Protein AF-X0VXU3-F1 (afdb_monomer_lite)

Structure (mmCIF, N/CA/C/O backbone):
data_AF-X0VXU3-F1
#
_entry.id   AF-X0VXU3-F1
#
loop_
_atom_site.group_PDB
_atom_site.id
_atom_site.type_symbol
_atom_site.label_atom_id
_atom_site.label_alt_id
_atom_site.label_comp_id
_atom_site.label_asym_id
_atom_site.label_entity_id
_atom_site.label_seq_id
_atom_site.pdbx_PDB_ins_code
_atom_site.Cartn_x
_atom_site.Cartn_y
_atom_site.Cartn_z
_atom_site.occupancy
_atom_site.B_iso_or_equiv
_atom_site.auth_seq_id
_atom_site.auth_comp_id
_atom_site.auth_asym_id
_atom_site.auth_atom_id
_atom_site.pdbx_PDB_model_num
ATOM 1 N N . MET A 1 1 ? 22.807 -3.532 -11.362 1.00 66.62 1 MET A N 1
ATOM 2 C CA . MET A 1 1 ? 21.889 -4.685 -11.236 1.00 66.62 1 MET A CA 1
ATOM 3 C C . MET A 1 1 ? 20.524 -4.135 -10.862 1.00 66.62 1 MET A C 1
ATOM 5 O O . MET A 1 1 ? 20.518 -3.107 -10.191 1.00 66.62 1 MET A O 1
ATOM 9 N N . PRO A 1 2 ? 19.412 -4.724 -11.328 1.00 81.31 2 PRO A N 1
ATOM 10 C CA . PRO A 1 2 ? 18.094 -4.331 -10.847 1.00 81.31 2 PRO A CA 1
ATOM 11 C C . PRO A 1 2 ? 17.986 -4.615 -9.341 1.00 81.31 2 PRO A C 1
ATOM 13 O O . PRO A 1 2 ? 18.435 -5.658 -8.870 1.00 81.31 2 PRO A O 1
ATOM 16 N N . GLU A 1 3 ? 17.445 -3.656 -8.603 1.00 89.75 3 GLU A N 1
ATOM 17 C CA . GLU A 1 3 ? 17.180 -3.700 -7.169 1.00 89.75 3 GLU A CA 1
ATOM 18 C C . GLU A 1 3 ? 15.667 -3.678 -6.946 1.00 89.75 3 GLU A C 1
ATOM 20 O O . GLU A 1 3 ? 14.913 -3.110 -7.740 1.00 89.75 3 GLU A O 1
ATOM 25 N N . THR A 1 4 ? 15.223 -4.298 -5.857 1.00 89.44 4 THR A N 1
ATOM 26 C CA . THR A 1 4 ? 13.846 -4.194 -5.384 1.00 89.44 4 THR A CA 1
ATOM 27 C C . THR A 1 4 ? 13.795 -3.261 -4.182 1.00 89.44 4 THR A C 1
ATOM 29 O O . THR A 1 4 ? 14.480 -3.505 -3.191 1.00 89.44 4 THR A O 1
ATOM 32 N N . ILE A 1 5 ? 12.971 -2.216 -4.248 1.00 90.31 5 ILE A N 1
ATOM 33 C CA . ILE A 1 5 ? 12.755 -1.285 -3.136 1.00 90.31 5 ILE A CA 1
ATOM 34 C C . ILE A 1 5 ? 11.281 -1.246 -2.742 1.00 90.31 5 ILE A C 1
ATOM 36 O O . ILE A 1 5 ? 10.402 -1.264 -3.599 1.00 90.31 5 ILE A O 1
ATOM 40 N N . THR A 1 6 ? 11.011 -1.123 -1.446 1.00 89.81 6 THR A N 1
ATOM 41 C CA . THR A 1 6 ? 9.679 -0.772 -0.939 1.00 89.81 6 THR A CA 1
ATOM 42 C C . THR A 1 6 ? 9.600 0.733 -0.728 1.00 89.81 6 THR A C 1
ATOM 44 O O . THR A 1 6 ? 10.530 1.329 -0.174 1.00 89.81 6 THR A O 1
ATOM 47 N N . VAL A 1 7 ? 8.510 1.342 -1.184 1.00 89.25 7 VAL A N 1
ATOM 48 C CA . VAL A 1 7 ? 8.249 2.782 -1.097 1.00 89.25 7 VAL A CA 1
ATOM 49 C C . VAL A 1 7 ? 6.811 3.043 -0.675 1.00 89.25 7 VAL A C 1
ATOM 51 O O . VAL A 1 7 ? 5.912 2.270 -1.003 1.00 89.25 7 VAL A O 1
ATOM 54 N N . LYS A 1 8 ? 6.576 4.169 -0.008 1.00 88.06 8 LYS A N 1
ATOM 55 C CA . LYS A 1 8 ? 5.240 4.683 0.305 1.00 88.06 8 LYS A CA 1
ATOM 56 C C . LYS A 1 8 ? 4.894 5.829 -0.638 1.00 88.06 8 LYS A C 1
ATOM 58 O O . LYS A 1 8 ? 5.641 6.802 -0.738 1.00 88.06 8 LYS A O 1
ATOM 63 N N . VAL A 1 9 ? 3.746 5.748 -1.306 1.00 87.25 9 VAL A N 1
ATOM 64 C CA . VAL A 1 9 ? 3.236 6.814 -2.177 1.00 87.25 9 VAL A CA 1
ATOM 65 C C . VAL A 1 9 ? 2.801 7.997 -1.318 1.00 87.25 9 VAL A C 1
ATOM 67 O O . VAL A 1 9 ? 1.964 7.867 -0.423 1.00 87.25 9 VAL A O 1
ATOM 70 N N . LEU A 1 10 ? 3.360 9.174 -1.584 1.00 84.38 10 LEU A N 1
ATOM 71 C CA . LEU A 1 10 ? 3.050 10.384 -0.831 1.00 84.38 10 LEU A CA 1
ATOM 72 C C . LEU A 1 10 ? 1.890 11.150 -1.464 1.00 84.38 10 LEU A C 1
ATOM 74 O O . LEU A 1 10 ? 1.797 11.291 -2.684 1.00 84.38 10 LEU A O 1
ATOM 78 N N . GLN A 1 11 ? 1.041 11.729 -0.615 1.00 71.38 11 GLN A N 1
ATOM 79 C CA . GLN A 1 11 ? 0.044 12.694 -1.058 1.00 71.38 11 GLN A CA 1
ATOM 80 C C . GLN A 1 11 ? 0.732 14.006 -1.468 1.00 71.38 11 GLN A C 1
ATOM 82 O O . GLN A 1 11 ? 1.589 14.536 -0.755 1.00 71.38 11 GLN A O 1
ATOM 87 N N . GLY A 1 12 ? 0.351 14.561 -2.618 1.00 62.38 12 GLY A N 1
ATOM 88 C CA . GLY A 1 12 ? 0.700 15.937 -2.967 1.00 62.38 12 GLY A CA 1
ATOM 89 C C . GLY A 1 12 ? -0.023 16.942 -2.087 1.00 62.38 12 GLY A C 1
ATOM 90 O O . GLY A 1 12 ? -1.123 16.678 -1.607 1.00 62.38 12 GLY A O 1
ATOM 91 N N . LYS A 1 13 ? 0.544 18.143 -1.943 1.00 56.00 13 LYS A N 1
ATOM 92 C CA . LYS A 1 13 ? -0.250 19.293 -1.492 1.00 56.00 13 LYS A CA 1
ATOM 93 C C . LYS A 1 13 ? -1.406 19.507 -2.475 1.00 56.00 13 LYS A C 1
ATOM 95 O O . LYS A 1 13 ? -1.239 19.272 -3.674 1.00 56.00 13 LYS A O 1
ATOM 100 N N . THR A 1 14 ? -2.553 19.977 -1.990 1.00 45.50 14 THR A N 1
ATOM 101 C CA . THR A 1 14 ? -3.687 20.371 -2.838 1.00 45.50 14 THR A CA 1
ATOM 102 C C . THR A 1 14 ? -3.197 21.286 -3.967 1.00 45.50 14 THR A C 1
ATOM 104 O O . THR A 1 14 ? -2.529 22.283 -3.704 1.00 45.50 14 THR A O 1
ATOM 107 N N . GLY A 1 15 ? -3.460 20.913 -5.224 1.00 45.34 15 GLY A N 1
ATOM 108 C CA . GLY A 1 15 ? -2.990 21.643 -6.413 1.00 45.34 15 GLY A CA 1
ATOM 109 C C . GLY A 1 15 ? -1.596 21.262 -6.938 1.00 45.34 15 GLY A C 1
ATOM 110 O O . GLY A 1 15 ? -1.163 21.819 -7.940 1.00 45.34 15 GLY A O 1
ATOM 111 N N . THR A 1 16 ? -0.888 20.311 -6.317 1.00 50.75 16 THR A N 1
ATOM 112 C CA . THR A 1 16 ? 0.393 19.784 -6.828 1.00 50.75 16 THR A CA 1
ATOM 113 C C . THR A 1 16 ? 0.190 18.412 -7.469 1.00 50.75 16 THR A C 1
ATOM 115 O O . THR A 1 16 ? -0.386 17.520 -6.846 1.00 50.75 16 THR A O 1
ATOM 118 N N . VAL A 1 17 ? 0.692 18.213 -8.692 1.00 54.69 17 VAL A N 1
ATOM 119 C CA . VAL A 1 17 ? 0.689 16.901 -9.363 1.00 54.69 17 VAL A CA 1
ATOM 120 C C . VAL A 1 17 ? 1.620 15.957 -8.595 1.00 54.69 17 VAL A C 1
ATOM 122 O O . VAL A 1 17 ? 2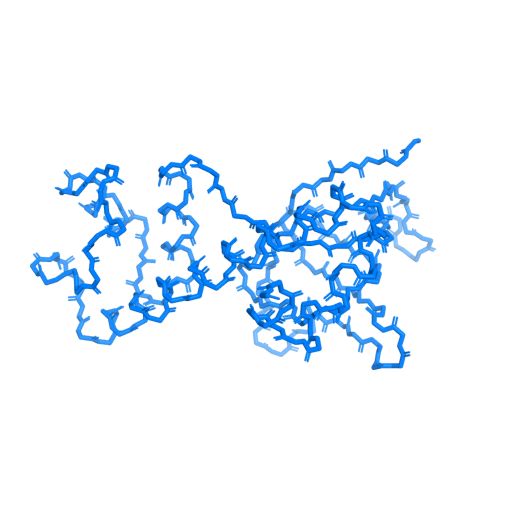.835 16.125 -8.610 1.00 54.69 17 VAL A O 1
ATOM 125 N N . TRP A 1 18 ? 1.049 14.995 -7.868 1.00 60.06 18 TRP A N 1
ATOM 126 C CA . TRP A 1 18 ? 1.792 14.001 -7.071 1.00 60.06 18 TRP A CA 1
ATOM 127 C C . TRP A 1 18 ? 1.858 12.621 -7.718 1.00 60.06 18 TRP A C 1
ATOM 129 O O . TRP A 1 18 ? 2.703 11.804 -7.353 1.00 60.06 18 TRP A O 1
ATOM 139 N N . LYS A 1 19 ? 0.993 12.403 -8.709 1.00 68.50 19 LYS A N 1
ATOM 140 C CA . LYS A 1 19 ? 1.076 11.323 -9.677 1.00 68.50 19 LYS A CA 1
ATOM 141 C C . LYS A 1 19 ? 0.864 11.909 -11.066 1.00 68.50 19 LYS A C 1
ATOM 143 O O . LYS A 1 19 ? -0.120 12.608 -11.302 1.00 68.50 19 LYS A O 1
ATOM 148 N N . TYR A 1 20 ? 1.790 11.646 -11.974 1.00 76.06 20 TYR A N 1
ATOM 149 C CA . TYR A 1 20 ? 1.537 11.784 -13.405 1.00 76.06 20 TYR A CA 1
ATOM 150 C C . TYR A 1 20 ? 1.425 10.376 -13.958 1.00 76.06 20 TYR A C 1
ATOM 152 O O . TYR A 1 20 ? 2.311 9.579 -13.678 1.00 76.06 20 TYR A O 1
ATOM 160 N N . ARG A 1 21 ? 0.375 10.071 -14.720 1.00 78.69 21 ARG A N 1
ATOM 161 C CA . ARG A 1 21 ? 0.241 8.806 -15.444 1.00 78.69 21 ARG A CA 1
ATOM 162 C C . ARG A 1 21 ? -0.070 9.115 -16.893 1.00 78.69 21 ARG A C 1
ATOM 164 O O . ARG A 1 21 ? -1.022 9.838 -17.182 1.00 78.69 21 ARG A O 1
ATOM 171 N N . LYS A 1 22 ? 0.723 8.557 -17.800 1.00 79.75 22 LYS A N 1
ATOM 172 C CA . LYS A 1 22 ? 0.433 8.583 -19.227 1.00 79.75 22 LYS A CA 1
ATOM 173 C C . LYS A 1 22 ? -0.641 7.521 -19.515 1.00 79.75 22 LYS A C 1
ATOM 175 O O . LYS A 1 22 ? -0.354 6.340 -19.296 1.00 79.75 22 LYS A O 1
ATOM 180 N N . PRO A 1 23 ? -1.846 7.906 -19.980 1.00 68.88 23 PRO A N 1
ATOM 181 C CA . PRO A 1 23 ? -2.975 6.982 -20.126 1.00 68.88 23 PRO A CA 1
ATOM 182 C C . PRO A 1 23 ? -2.656 5.774 -21.012 1.00 68.88 23 PRO A C 1
ATOM 184 O O . PRO A 1 23 ? -2.997 4.650 -20.664 1.00 68.88 23 PRO A O 1
ATOM 187 N N . ASP A 1 24 ? -1.920 5.999 -22.101 1.00 73.62 24 ASP A N 1
ATOM 188 C CA . ASP A 1 24 ? -1.716 4.988 -23.146 1.00 73.62 24 ASP A CA 1
ATOM 189 C C . ASP A 1 24 ? -0.620 3.963 -22.826 1.00 73.62 24 ASP A C 1
ATOM 191 O O . ASP A 1 24 ? -0.495 2.958 -23.519 1.00 73.62 24 ASP A O 1
ATOM 195 N N . SER A 1 25 ? 0.224 4.226 -21.823 1.00 75.56 25 SER A N 1
ATOM 196 C CA . SER A 1 25 ? 1.418 3.407 -21.570 1.00 75.56 25 SER A CA 1
ATOM 197 C C . SER A 1 25 ? 1.600 2.979 -20.118 1.00 75.56 25 SER A C 1
ATOM 199 O O . SER A 1 25 ? 2.619 2.372 -19.804 1.00 75.56 25 SER A O 1
ATOM 201 N N . GLY A 1 26 ? 0.705 3.379 -19.207 1.00 74.31 26 GLY A N 1
ATOM 202 C CA . GLY A 1 26 ? 0.856 3.121 -17.768 1.00 74.31 26 GLY A CA 1
ATOM 203 C C . GLY A 1 26 ? 2.080 3.793 -17.128 1.00 74.31 26 GLY A C 1
ATOM 204 O O . GLY A 1 26 ? 2.325 3.632 -15.932 1.00 74.31 26 GLY A O 1
ATOM 205 N N . TRP A 1 27 ? 2.848 4.567 -17.903 1.00 85.00 27 TRP A N 1
ATOM 206 C CA . TRP A 1 27 ? 4.069 5.204 -17.431 1.00 85.00 27 TRP A CA 1
ATOM 207 C C . TRP A 1 27 ? 3.705 6.286 -16.428 1.00 85.00 27 TRP A C 1
ATOM 209 O O . TRP A 1 27 ? 2.959 7.214 -16.747 1.00 85.00 27 TRP A O 1
ATOM 219 N N . SER A 1 28 ? 4.220 6.137 -15.218 1.00 85.31 28 SER A N 1
ATOM 220 C CA . SER A 1 28 ? 3.848 6.921 -14.063 1.00 85.31 28 SER A CA 1
ATOM 221 C C . SER A 1 28 ? 5.071 7.528 -13.386 1.00 85.31 28 SER A C 1
ATOM 223 O O . SER A 1 28 ? 6.110 6.882 -13.253 1.00 85.31 28 SER A O 1
ATOM 225 N N . ILE A 1 29 ? 4.926 8.771 -12.931 1.00 88.12 29 ILE A N 1
ATOM 226 C CA . ILE A 1 29 ? 5.846 9.430 -12.002 1.00 88.12 29 ILE A CA 1
ATOM 227 C C . ILE A 1 29 ? 5.169 9.422 -10.640 1.00 88.12 29 ILE A C 1
ATOM 229 O O . ILE A 1 29 ? 4.101 10.016 -10.477 1.00 88.12 29 ILE A O 1
ATOM 233 N N . LEU A 1 30 ? 5.796 8.756 -9.679 1.00 88.75 30 LEU A N 1
ATOM 234 C CA . LEU A 1 30 ? 5.330 8.627 -8.310 1.00 88.75 30 LEU A CA 1
ATOM 235 C C . LEU A 1 30 ? 6.229 9.443 -7.389 1.00 88.75 30 LEU A C 1
ATOM 237 O O . LEU A 1 30 ? 7.453 9.288 -7.398 1.00 88.75 30 LEU A O 1
ATOM 241 N N . LYS A 1 31 ? 5.615 10.284 -6.559 1.00 89.25 31 LYS A N 1
ATOM 242 C CA . LYS A 1 31 ? 6.303 10.891 -5.423 1.00 89.25 31 LYS A CA 1
ATOM 243 C C . LYS A 1 31 ? 6.233 9.942 -4.231 1.00 89.25 31 LYS A C 1
ATOM 245 O O . LYS A 1 31 ? 5.137 9.574 -3.809 1.00 89.25 31 LYS A O 1
ATOM 250 N N . THR A 1 32 ? 7.383 9.575 -3.681 1.00 89.44 32 THR A N 1
ATOM 251 C CA . THR A 1 32 ? 7.484 8.609 -2.586 1.00 89.44 32 THR A CA 1
ATOM 252 C C . THR A 1 32 ? 8.332 9.134 -1.431 1.00 89.44 32 THR A C 1
ATOM 254 O O . THR A 1 32 ? 8.982 10.178 -1.530 1.00 89.44 32 THR A O 1
ATOM 257 N N . ASP A 1 33 ? 8.312 8.413 -0.314 1.00 87.31 33 ASP A N 1
ATOM 258 C CA . ASP A 1 33 ? 9.193 8.624 0.840 1.00 87.31 33 ASP A CA 1
ATOM 259 C C . ASP A 1 33 ? 10.688 8.467 0.507 1.00 87.31 33 ASP A C 1
ATOM 261 O O . ASP A 1 33 ? 11.532 9.014 1.214 1.00 87.31 33 ASP A O 1
ATOM 265 N N . LYS A 1 34 ? 11.015 7.787 -0.599 1.00 87.00 34 LYS A N 1
ATOM 266 C CA . LYS A 1 34 ? 12.384 7.620 -1.115 1.00 87.00 34 LYS A CA 1
ATOM 267 C C . LYS A 1 34 ? 12.733 8.551 -2.280 1.00 87.00 34 LYS A C 1
ATOM 269 O O . LYS A 1 34 ? 13.772 8.373 -2.909 1.00 87.00 34 LYS A O 1
ATOM 274 N N . GLY A 1 35 ? 11.891 9.544 -2.569 1.00 86.69 35 GLY A N 1
ATOM 275 C CA . GLY A 1 35 ? 12.106 10.510 -3.647 1.00 86.69 35 GLY A CA 1
ATOM 276 C C . GLY A 1 35 ? 11.183 10.284 -4.844 1.00 86.69 35 GLY A C 1
ATOM 277 O O . GLY A 1 35 ? 10.015 9.934 -4.690 1.00 86.69 35 GLY A O 1
ATOM 278 N N . ILE A 1 36 ? 11.675 10.560 -6.052 1.00 89.06 36 ILE A N 1
ATOM 279 C CA . ILE A 1 36 ? 10.890 10.399 -7.282 1.00 89.06 36 ILE A CA 1
ATOM 280 C C . ILE A 1 36 ? 11.164 9.018 -7.875 1.00 89.06 36 ILE A C 1
ATOM 282 O O . ILE A 1 36 ? 12.310 8.660 -8.149 1.00 89.06 36 ILE A O 1
ATOM 286 N N . CYS A 1 37 ? 10.096 8.261 -8.114 1.00 90.31 37 CYS A N 1
ATOM 287 C CA . CYS A 1 37 ? 10.146 6.969 -8.790 1.00 90.31 37 CYS A CA 1
ATOM 288 C C . CYS A 1 37 ? 9.399 7.067 -10.127 1.00 90.31 37 CYS A C 1
ATOM 290 O O . CYS A 1 37 ? 8.280 7.581 -10.170 1.00 90.31 37 CYS A O 1
ATOM 292 N N . LYS A 1 38 ? 9.982 6.571 -11.221 1.00 90.56 38 LYS A N 1
ATOM 293 C CA . LYS A 1 38 ? 9.397 6.619 -12.571 1.00 90.56 38 LYS A CA 1
ATOM 294 C C . LYS A 1 38 ? 9.375 5.235 -13.195 1.00 90.56 38 LYS A C 1
ATOM 296 O O . LYS A 1 38 ? 10.378 4.534 -13.151 1.00 90.56 38 LYS A O 1
ATOM 301 N N . GLY A 1 39 ? 8.271 4.853 -13.820 1.00 87.50 39 GLY A N 1
ATOM 302 C CA . GLY A 1 39 ? 8.160 3.516 -14.396 1.00 87.50 39 GLY A CA 1
ATOM 303 C C . GLY A 1 39 ? 6.748 3.156 -14.807 1.00 87.50 39 GLY A C 1
ATOM 304 O O . GLY A 1 39 ? 5.858 3.999 -14.779 1.00 87.50 39 GLY A O 1
ATOM 305 N N . VAL A 1 40 ? 6.530 1.911 -15.216 1.00 85.12 40 VAL A N 1
ATOM 306 C CA . VAL A 1 40 ? 5.196 1.434 -15.605 1.00 85.12 40 VAL A CA 1
ATOM 307 C C . VAL A 1 40 ? 4.458 0.920 -14.374 1.00 85.12 40 VAL A C 1
ATOM 309 O O . VAL A 1 40 ? 4.959 0.053 -13.661 1.00 85.12 40 VAL A O 1
ATOM 312 N N . VAL A 1 41 ? 3.267 1.464 -14.123 1.00 83.44 41 VAL A N 1
ATOM 313 C CA . VAL A 1 41 ? 2.350 0.986 -13.083 1.00 83.44 41 VAL A CA 1
ATOM 314 C C . VAL A 1 41 ? 1.039 0.612 -13.763 1.00 83.44 41 VAL A C 1
ATOM 316 O O . VAL A 1 41 ? 0.398 1.449 -14.400 1.00 83.44 41 VAL A O 1
ATOM 319 N N . GLU A 1 42 ? 0.655 -0.656 -13.652 1.00 78.75 42 GLU A N 1
ATOM 320 C CA . GLU A 1 42 ? -0.529 -1.193 -14.337 1.00 78.75 42 GLU A CA 1
ATOM 321 C C . GLU A 1 42 ? -1.838 -0.818 -13.622 1.00 78.75 42 GLU A C 1
ATOM 323 O O . GLU A 1 42 ? -2.874 -0.624 -14.255 1.00 78.75 42 GLU A O 1
ATOM 328 N N . PHE A 1 43 ? -1.794 -0.595 -12.309 1.00 77.25 43 PHE A N 1
ATOM 329 C CA . PHE A 1 43 ? -2.929 -0.141 -11.499 1.00 77.25 43 PHE A CA 1
ATOM 330 C C . PHE A 1 43 ? -2.797 1.342 -11.131 1.00 77.25 43 PHE A C 1
ATOM 332 O O . PHE A 1 43 ? -1.784 1.977 -11.410 1.00 77.25 43 PHE A O 1
ATOM 339 N N . GLU A 1 44 ? -3.843 1.941 -10.567 1.00 80.50 44 GLU A N 1
ATOM 340 C CA . GLU A 1 44 ? -3.798 3.330 -10.104 1.00 80.50 44 GLU A CA 1
ATOM 341 C C . GLU A 1 44 ? -3.478 3.389 -8.601 1.00 80.50 44 GLU A C 1
ATOM 343 O O . GLU A 1 44 ? -4.344 3.050 -7.798 1.00 80.50 44 GLU A O 1
ATOM 348 N N . PRO A 1 45 ? -2.258 3.802 -8.197 1.00 81.06 45 PRO A N 1
ATOM 349 C CA . PRO A 1 45 ? -1.910 3.894 -6.789 1.00 81.06 45 PRO A CA 1
ATOM 350 C C . PRO A 1 45 ? -2.602 5.089 -6.125 1.00 81.06 45 PRO A C 1
ATOM 352 O O . PRO A 1 45 ? -2.750 6.179 -6.702 1.00 81.06 45 PRO A O 1
ATOM 355 N N . ASN A 1 46 ? -2.982 4.879 -4.874 1.00 81.25 46 ASN A N 1
ATOM 356 C CA . ASN A 1 46 ? -3.541 5.867 -3.973 1.00 81.25 46 ASN A CA 1
ATOM 357 C C . ASN A 1 46 ? -2.457 6.444 -3.065 1.00 81.25 46 ASN A C 1
ATOM 359 O O . ASN A 1 46 ? -1.408 5.846 -2.825 1.00 81.25 46 ASN A O 1
ATOM 363 N N . ALA A 1 47 ? -2.729 7.627 -2.518 1.00 81.81 47 ALA A N 1
ATOM 364 C CA . ALA A 1 47 ? -1.882 8.170 -1.471 1.00 81.81 47 ALA A CA 1
ATOM 365 C C . ALA A 1 47 ? -1.834 7.200 -0.280 1.00 81.81 47 ALA A C 1
ATOM 367 O O . ALA A 1 47 ? -2.850 6.624 0.116 1.00 81.81 47 ALA A O 1
ATOM 368 N N . GLY A 1 48 ? -0.636 7.025 0.269 1.00 80.88 48 GLY A N 1
ATOM 369 C CA . GLY A 1 48 ? -0.369 6.112 1.367 1.00 80.88 48 GLY A CA 1
ATOM 370 C C . GLY A 1 48 ? -0.116 4.665 0.953 1.00 80.88 48 GLY A C 1
ATOM 371 O O . GLY A 1 48 ? 0.408 3.951 1.796 1.00 80.88 48 GLY A O 1
ATOM 372 N N . ASP A 1 49 ? -0.403 4.249 -0.292 1.00 84.31 49 ASP A N 1
ATOM 373 C CA . ASP A 1 49 ? -0.103 2.884 -0.751 1.00 84.31 49 ASP A CA 1
ATOM 374 C C . ASP A 1 49 ? 1.381 2.562 -0.601 1.00 84.31 49 ASP A C 1
ATOM 376 O O . ASP A 1 49 ? 2.245 3.392 -0.906 1.00 84.31 49 ASP A O 1
ATOM 380 N N . MET A 1 50 ? 1.672 1.332 -0.184 1.00 87.69 50 MET A N 1
ATOM 381 C CA . MET A 1 50 ? 3.022 0.794 -0.241 1.00 87.69 50 MET A CA 1
ATOM 382 C C . MET A 1 50 ? 3.212 -0.045 -1.492 1.00 87.69 50 MET A C 1
ATOM 384 O O . MET A 1 50 ? 2.416 -0.927 -1.815 1.00 87.69 50 MET A O 1
ATOM 388 N N . LEU A 1 51 ? 4.285 0.268 -2.210 1.00 89.25 51 LEU A N 1
ATOM 389 C CA . LEU A 1 51 ? 4.647 -0.369 -3.462 1.00 89.25 51 LEU A CA 1
ATOM 390 C C . LEU A 1 51 ? 6.009 -1.024 -3.328 1.00 89.25 51 LEU A C 1
ATOM 392 O O . LEU A 1 51 ? 6.946 -0.422 -2.806 1.00 89.25 51 LEU A O 1
ATOM 396 N N . GLN A 1 52 ? 6.126 -2.222 -3.879 1.00 90.44 52 GLN A N 1
ATOM 397 C CA . GLN A 1 52 ? 7.406 -2.847 -4.153 1.00 90.44 52 GLN A CA 1
ATOM 398 C C . GLN A 1 52 ? 7.747 -2.598 -5.625 1.00 90.44 52 GLN A C 1
ATOM 400 O O . GLN A 1 52 ? 6.996 -2.975 -6.528 1.00 90.44 52 GLN A O 1
ATOM 405 N N . LEU A 1 53 ? 8.860 -1.906 -5.853 1.00 91.50 53 LEU A N 1
ATOM 406 C CA . LEU A 1 53 ? 9.335 -1.485 -7.165 1.00 91.50 53 LEU A CA 1
ATOM 407 C C . LEU A 1 53 ? 10.602 -2.250 -7.524 1.00 91.50 53 LEU A C 1
ATOM 409 O O . LEU A 1 53 ? 11.545 -2.281 -6.738 1.00 91.50 53 LEU A O 1
ATOM 413 N N . GLU A 1 54 ? 10.652 -2.798 -8.733 1.00 90.75 54 GLU A N 1
ATOM 414 C CA . GLU A 1 54 ? 11.843 -3.455 -9.275 1.00 90.75 54 GLU A CA 1
ATOM 415 C C . GLU A 1 54 ? 12.465 -2.571 -10.364 1.00 90.75 54 GLU A C 1
ATOM 417 O O . GLU A 1 54 ? 11.832 -2.276 -11.388 1.00 90.75 54 GLU A O 1
ATOM 422 N N . GLY A 1 55 ? 13.698 -2.115 -10.147 1.00 92.06 55 GLY A N 1
ATOM 423 C CA . GLY A 1 55 ? 14.279 -1.044 -10.950 1.00 92.06 55 GLY A CA 1
ATOM 424 C C . GLY A 1 55 ? 15.752 -0.762 -10.699 1.00 92.06 55 GLY A C 1
ATOM 425 O O . GLY A 1 55 ? 16.486 -1.575 -10.154 1.00 92.06 55 GLY A O 1
ATOM 426 N N . THR A 1 56 ? 16.203 0.404 -11.141 1.00 91.81 56 THR A N 1
ATOM 427 C CA . THR A 1 56 ? 17.575 0.881 -10.964 1.00 91.81 56 THR A CA 1
ATOM 428 C C . THR A 1 56 ? 17.579 2.358 -10.616 1.00 91.81 56 THR A C 1
ATOM 430 O O . THR A 1 56 ? 16.867 3.148 -11.243 1.00 91.81 56 THR A O 1
ATOM 433 N N . TRP A 1 57 ? 18.438 2.738 -9.675 1.00 88.94 57 TRP A N 1
ATOM 434 C CA . TRP A 1 57 ? 18.743 4.136 -9.403 1.00 88.94 57 TRP A CA 1
ATOM 435 C C . TRP A 1 57 ? 19.477 4.773 -10.582 1.00 88.94 57 TRP A C 1
ATOM 437 O O . TRP A 1 57 ? 20.424 4.198 -11.125 1.00 88.94 57 TRP A O 1
ATOM 447 N N . ALA A 1 58 ? 19.038 5.963 -10.969 1.00 85.12 58 ALA A N 1
ATOM 448 C CA . ALA A 1 58 ? 19.660 6.770 -12.002 1.00 85.12 58 ALA A CA 1
ATOM 449 C C . ALA A 1 58 ? 19.612 8.245 -11.604 1.00 85.12 58 ALA A C 1
ATOM 451 O O . ALA A 1 58 ? 18.674 8.706 -10.958 1.00 85.12 58 ALA A O 1
ATOM 452 N N . THR A 1 59 ? 20.623 9.000 -12.010 1.00 83.69 59 THR A N 1
ATOM 453 C CA . THR A 1 59 ? 20.601 10.453 -11.868 1.00 83.69 59 THR A CA 1
ATOM 454 C C . THR A 1 59 ? 19.760 11.049 -12.994 1.00 83.69 59 THR A C 1
ATOM 456 O O . THR A 1 59 ? 19.965 10.731 -14.166 1.00 83.69 59 THR A O 1
ATOM 459 N N . SER A 1 60 ? 18.810 11.910 -12.646 1.00 75.12 60 SER A N 1
ATOM 460 C CA . SER A 1 60 ? 17.989 12.662 -13.588 1.00 75.12 60 SER A CA 1
ATOM 461 C C . SER A 1 60 ? 18.858 13.548 -14.477 1.00 75.12 60 SER A C 1
ATOM 463 O O . SER A 1 60 ? 19.640 14.367 -13.995 1.00 75.12 60 SER A O 1
ATOM 465 N N . ASN A 1 61 ? 18.668 13.436 -15.792 1.00 72.56 61 ASN A N 1
ATOM 466 C CA . ASN A 1 61 ? 19.341 14.287 -16.777 1.00 72.56 61 ASN A CA 1
ATOM 467 C C . ASN A 1 61 ? 18.812 15.736 -16.791 1.00 72.56 61 ASN A C 1
ATOM 469 O O . ASN A 1 61 ? 19.345 16.562 -17.527 1.00 72.56 61 ASN A O 1
ATOM 473 N N . TYR A 1 62 ? 17.744 16.036 -16.042 1.00 73.69 62 TYR A N 1
ATOM 474 C CA . TYR A 1 62 ? 17.106 17.355 -16.022 1.00 73.69 62 TYR A CA 1
ATOM 475 C C . TYR A 1 62 ? 17.624 18.240 -14.883 1.00 73.69 62 TYR A C 1
ATOM 477 O O . TYR A 1 62 ? 17.997 19.386 -15.110 1.00 73.69 62 TYR A O 1
ATOM 485 N N . ASP A 1 63 ? 17.664 17.706 -13.665 1.00 77.94 63 ASP A N 1
ATOM 486 C CA . ASP A 1 63 ? 17.969 18.447 -12.434 1.00 77.94 63 ASP A CA 1
ATOM 487 C C . ASP A 1 63 ? 19.077 17.799 -11.589 1.00 77.94 63 ASP A C 1
ATOM 489 O O . ASP A 1 63 ? 19.421 18.312 -10.526 1.00 77.94 63 ASP A O 1
ATOM 493 N N . GLY A 1 64 ? 19.658 16.683 -12.044 1.00 78.19 64 GLY A N 1
ATOM 494 C CA . GLY A 1 64 ? 20.709 15.974 -11.314 1.00 78.19 64 GLY A CA 1
ATOM 495 C C . GLY A 1 64 ? 20.216 15.242 -10.060 1.00 78.19 64 GLY A C 1
ATOM 496 O O . GLY A 1 64 ? 21.039 14.738 -9.296 1.00 78.19 64 GLY A O 1
ATOM 497 N N . ALA A 1 65 ? 18.901 15.175 -9.826 1.00 83.69 65 ALA A N 1
ATOM 498 C CA . ALA A 1 65 ? 18.333 14.475 -8.680 1.00 83.69 65 ALA A CA 1
ATOM 499 C C . ALA A 1 65 ? 18.449 12.952 -8.838 1.00 83.69 65 ALA A C 1
ATOM 501 O O . ALA A 1 65 ? 18.389 12.422 -9.947 1.00 83.69 65 ALA A O 1
ATOM 502 N N . LEU A 1 66 ? 18.598 12.232 -7.724 1.00 84.88 66 LEU A N 1
ATOM 503 C CA . LEU A 1 66 ? 18.566 10.772 -7.729 1.00 84.88 66 LEU A CA 1
ATOM 504 C C . LEU A 1 66 ? 17.114 10.294 -7.887 1.00 84.88 66 LEU A C 1
ATOM 506 O O . LEU A 1 66 ? 16.256 10.619 -7.066 1.00 84.88 66 LEU A O 1
ATOM 510 N N . GLU A 1 67 ? 16.846 9.518 -8.932 1.00 89.81 67 GLU A N 1
ATOM 511 C CA . GLU A 1 67 ? 15.525 8.976 -9.247 1.00 89.81 67 GLU A CA 1
ATOM 512 C C . GLU A 1 67 ? 15.582 7.453 -9.367 1.00 89.81 67 GLU A C 1
ATOM 514 O O . GLU A 1 67 ? 16.578 6.876 -9.813 1.00 89.81 67 GLU A O 1
ATOM 519 N N . PHE A 1 68 ? 14.491 6.782 -9.003 1.00 91.00 68 PHE A N 1
ATOM 520 C CA . PHE A 1 68 ? 14.376 5.338 -9.181 1.00 91.00 68 PHE A CA 1
ATOM 521 C C . PHE A 1 68 ? 13.585 5.016 -10.448 1.00 91.00 68 PHE A C 1
ATOM 523 O O . PHE A 1 68 ? 12.385 5.287 -10.524 1.00 91.00 68 PHE A O 1
ATOM 530 N N . SER A 1 69 ? 14.248 4.434 -11.446 1.00 90.50 69 SER A N 1
ATOM 531 C CA . SER A 1 69 ? 13.606 3.988 -12.684 1.00 90.50 69 SER A CA 1
ATOM 532 C C . SER A 1 69 ? 13.200 2.524 -12.551 1.00 90.50 69 SER A C 1
ATOM 534 O O . SER A 1 69 ? 14.064 1.647 -12.498 1.00 90.50 69 SER A O 1
ATOM 536 N N . PHE A 1 70 ? 11.901 2.245 -12.473 1.00 90.50 70 PHE A N 1
ATOM 537 C CA . PHE A 1 70 ? 11.365 0.900 -12.277 1.00 90.50 70 PHE A CA 1
ATOM 538 C C . PHE A 1 70 ? 10.663 0.364 -13.524 1.00 90.50 70 PHE A C 1
ATOM 540 O O . PHE A 1 70 ? 10.081 1.102 -14.321 1.00 90.50 70 PHE A O 1
ATOM 547 N N . LYS A 1 71 ? 10.725 -0.956 -13.695 1.00 86.38 71 LYS A N 1
ATOM 548 C CA . LYS A 1 71 ? 10.020 -1.670 -14.769 1.00 86.38 71 LYS A CA 1
ATOM 549 C C . LYS A 1 71 ? 8.698 -2.241 -14.292 1.00 86.38 71 LYS A C 1
ATOM 551 O O . LYS A 1 71 ? 7.746 -2.253 -15.062 1.00 86.38 71 LYS A O 1
ATOM 556 N N . ASN A 1 72 ? 8.671 -2.679 -13.037 1.00 83.00 72 ASN A N 1
ATOM 557 C CA . ASN A 1 72 ? 7.535 -3.343 -12.425 1.00 83.00 72 ASN A CA 1
ATOM 558 C C . ASN A 1 72 ? 7.205 -2.661 -11.095 1.00 83.00 72 ASN A C 1
ATOM 560 O O . ASN A 1 72 ? 8.109 -2.260 -10.354 1.00 83.00 72 ASN A O 1
ATOM 564 N N . ALA A 1 73 ? 5.914 -2.570 -10.795 1.00 87.38 73 ALA A N 1
ATOM 565 C CA . ALA A 1 73 ? 5.389 -2.125 -9.514 1.00 87.38 73 ALA A CA 1
ATOM 566 C C . ALA A 1 73 ? 4.286 -3.087 -9.072 1.00 87.38 73 ALA A C 1
ATOM 568 O O . ALA A 1 73 ? 3.395 -3.406 -9.863 1.00 87.38 73 ALA A O 1
ATOM 569 N N . ILE A 1 74 ? 4.332 -3.521 -7.816 1.00 85.81 74 ILE A N 1
ATOM 570 C CA . ILE A 1 74 ? 3.266 -4.304 -7.182 1.00 85.81 74 ILE A CA 1
ATOM 571 C C . ILE A 1 74 ? 2.854 -3.641 -5.870 1.00 85.81 74 ILE A C 1
ATOM 573 O O . ILE A 1 74 ? 3.681 -3.012 -5.205 1.00 85.81 74 ILE A O 1
ATOM 577 N N . LEU A 1 75 ? 1.577 -3.767 -5.507 1.00 85.06 75 LEU A N 1
ATOM 578 C CA . LEU A 1 75 ? 1.118 -3.423 -4.162 1.00 85.06 75 LEU A CA 1
ATOM 579 C C . LEU A 1 75 ? 1.736 -4.401 -3.164 1.00 85.06 75 LEU A C 1
ATOM 581 O O . LEU A 1 75 ? 1.858 -5.590 -3.451 1.00 85.06 75 LEU A O 1
ATOM 585 N N . THR A 1 76 ? 2.130 -3.883 -2.008 1.00 85.81 76 THR A N 1
ATOM 586 C CA . THR A 1 76 ? 2.634 -4.688 -0.899 1.00 85.81 76 THR A CA 1
ATOM 587 C C . THR A 1 76 ? 2.085 -4.149 0.413 1.00 85.81 76 THR A C 1
ATOM 589 O O . THR A 1 76 ? 1.836 -2.950 0.551 1.00 85.81 76 THR A O 1
ATOM 592 N N . ILE A 1 77 ? 1.886 -5.040 1.376 1.00 85.75 77 ILE A N 1
ATOM 593 C CA . ILE A 1 77 ? 1.466 -4.710 2.738 1.00 85.75 77 ILE A CA 1
ATOM 594 C C . ILE A 1 77 ? 2.465 -5.331 3.720 1.00 85.75 77 ILE A C 1
ATOM 596 O O . ILE A 1 77 ? 3.061 -6.360 3.395 1.00 85.75 77 ILE A O 1
ATOM 600 N N . PRO A 1 78 ? 2.690 -4.739 4.905 1.00 85.75 78 PRO A N 1
ATOM 601 C CA . PRO A 1 78 ? 3.583 -5.326 5.893 1.00 85.75 78 PRO A CA 1
ATOM 602 C C . PRO A 1 78 ? 3.016 -6.645 6.409 1.00 85.75 78 PRO A C 1
ATOM 604 O O . PRO A 1 78 ? 1.813 -6.755 6.643 1.00 85.75 78 PRO A O 1
ATOM 607 N N . GLU A 1 79 ? 3.892 -7.621 6.627 1.00 84.12 79 GLU A N 1
ATOM 608 C CA . GLU A 1 79 ? 3.519 -8.894 7.254 1.00 84.12 79 GLU A CA 1
ATOM 609 C C . GLU A 1 79 ? 3.479 -8.787 8.784 1.00 84.12 79 GLU A C 1
ATOM 611 O O . GLU A 1 79 ? 2.671 -9.450 9.429 1.00 84.12 79 GLU A O 1
ATOM 616 N N . ASP A 1 80 ? 4.326 -7.930 9.362 1.00 90.25 80 ASP A N 1
ATOM 617 C CA . ASP A 1 80 ? 4.363 -7.689 10.802 1.00 90.25 80 ASP A CA 1
ATOM 618 C C . ASP A 1 80 ? 3.063 -7.002 11.277 1.00 90.25 80 ASP A C 1
ATOM 620 O O . ASP A 1 80 ? 2.721 -5.933 10.755 1.00 90.25 80 ASP A O 1
ATOM 624 N N . PRO A 1 81 ? 2.338 -7.560 12.270 1.00 91.44 81 PRO A N 1
ATOM 625 C CA . PRO A 1 81 ? 1.059 -7.015 12.724 1.00 91.44 81 PRO A CA 1
ATOM 626 C C . PRO A 1 81 ? 1.134 -5.564 13.204 1.00 91.44 81 PRO A C 1
ATOM 628 O O . PRO A 1 81 ? 0.183 -4.805 12.987 1.00 91.44 81 PRO A O 1
ATOM 631 N N . ARG A 1 82 ? 2.250 -5.157 13.828 1.00 92.50 82 ARG A N 1
ATOM 632 C CA . ARG A 1 82 ? 2.443 -3.786 14.320 1.00 92.50 82 ARG A CA 1
ATOM 633 C C . ARG A 1 82 ? 2.675 -2.818 13.166 1.00 92.50 82 ARG A C 1
ATOM 635 O O . ARG A 1 82 ? 2.040 -1.765 13.123 1.00 92.50 82 ARG A O 1
ATOM 642 N N . ALA A 1 83 ? 3.540 -3.176 12.222 1.00 88.75 83 ALA A N 1
ATOM 643 C CA . ALA A 1 83 ? 3.782 -2.393 11.015 1.00 88.75 83 ALA A CA 1
ATOM 644 C C . ALA A 1 83 ? 2.525 -2.301 10.134 1.00 88.75 83 ALA A C 1
ATOM 646 O O . ALA A 1 83 ? 2.254 -1.247 9.555 1.00 88.75 83 ALA A O 1
ATOM 647 N N . LEU A 1 84 ? 1.726 -3.370 10.061 1.00 91.50 84 LEU A N 1
ATOM 648 C CA . LEU A 1 84 ? 0.450 -3.371 9.349 1.00 91.50 84 LEU A CA 1
ATOM 649 C C . LEU A 1 84 ? -0.572 -2.453 10.032 1.00 91.50 84 LEU A C 1
ATOM 651 O O . LEU A 1 84 ? -1.265 -1.718 9.331 1.00 91.50 84 LEU A O 1
ATOM 655 N N . LEU A 1 85 ? -0.628 -2.427 11.370 1.00 93.81 85 LEU A N 1
ATOM 656 C CA . LEU A 1 85 ? -1.457 -1.463 12.102 1.00 93.81 85 LEU A CA 1
ATOM 657 C C . LEU A 1 85 ? -1.011 -0.028 11.818 1.00 93.81 85 LEU A C 1
ATOM 659 O O . LEU A 1 85 ? -1.838 0.825 11.510 1.00 93.81 85 LEU A O 1
ATOM 663 N N . GLN A 1 86 ? 0.294 0.236 11.861 1.00 91.56 86 GLN A N 1
ATOM 664 C CA . GLN A 1 86 ? 0.835 1.555 11.541 1.00 91.56 86 GLN A CA 1
ATOM 665 C C . GLN A 1 86 ? 0.488 1.968 10.103 1.00 91.56 86 GLN A C 1
ATOM 667 O O . GLN A 1 86 ? 0.152 3.123 9.828 1.00 91.56 86 GLN A O 1
ATOM 672 N N . TYR A 1 87 ? 0.549 1.032 9.158 1.00 89.88 87 TYR A N 1
ATOM 673 C CA . TYR A 1 87 ? 0.111 1.254 7.785 1.00 89.88 87 TYR A CA 1
ATOM 674 C C . TYR A 1 87 ? -1.390 1.567 7.713 1.00 89.88 87 TYR A C 1
ATOM 676 O O . TYR A 1 87 ? -1.763 2.574 7.108 1.00 89.88 87 TYR A O 1
ATOM 684 N N . ALA A 1 88 ? -2.230 0.779 8.388 1.00 92.06 88 ALA A N 1
ATOM 685 C CA . ALA A 1 88 ? -3.676 0.973 8.458 1.00 92.06 88 ALA A CA 1
ATOM 686 C C . ALA A 1 88 ? -4.041 2.343 9.051 1.00 92.06 88 ALA A C 1
ATOM 688 O O . ALA A 1 88 ? -4.808 3.098 8.453 1.00 92.06 88 ALA A O 1
ATOM 689 N N . ALA A 1 89 ? -3.432 2.713 10.177 1.00 91.94 89 ALA A N 1
ATOM 690 C CA . ALA A 1 89 ? -3.607 4.009 10.823 1.00 91.94 89 ALA A CA 1
ATOM 691 C C . ALA A 1 89 ? -3.225 5.167 9.890 1.00 91.94 89 ALA A C 1
ATOM 693 O O . ALA A 1 89 ? -3.968 6.134 9.768 1.00 91.94 89 ALA A O 1
ATOM 694 N N . ASN A 1 90 ? -2.114 5.039 9.159 1.00 88.62 90 ASN A N 1
ATOM 695 C CA . ASN A 1 90 ? -1.650 6.060 8.218 1.00 88.62 90 ASN A CA 1
ATOM 696 C C . ASN A 1 90 ? -2.605 6.317 7.046 1.00 88.62 90 ASN A C 1
ATOM 698 O O . ASN A 1 90 ? -2.640 7.437 6.530 1.00 88.62 90 ASN A O 1
ATOM 702 N N . ILE A 1 91 ? -3.304 5.286 6.570 1.00 87.94 91 ILE A N 1
ATOM 703 C CA . ILE A 1 91 ? -4.256 5.415 5.457 1.00 87.94 91 ILE A CA 1
ATOM 704 C C . ILE A 1 91 ? -5.686 5.685 5.941 1.00 87.94 91 ILE A C 1
ATOM 706 O O . ILE A 1 91 ? -6.509 6.151 5.152 1.00 87.94 91 ILE A O 1
ATOM 710 N N . THR A 1 92 ? -5.969 5.471 7.230 1.00 90.81 92 THR A N 1
ATOM 711 C CA . THR A 1 92 ? -7.274 5.749 7.834 1.00 90.81 92 THR A CA 1
ATOM 712 C C . THR A 1 92 ? -7.385 7.208 8.245 1.00 90.81 92 THR A C 1
ATOM 714 O O . THR A 1 92 ? -6.677 7.709 9.121 1.00 90.81 92 THR A O 1
ATOM 717 N N . LYS A 1 93 ? -8.355 7.917 7.671 1.00 89.25 93 LYS A N 1
ATOM 718 C CA . LYS A 1 93 ? -8.631 9.294 8.073 1.00 89.25 93 LYS A CA 1
ATOM 719 C C . LYS A 1 93 ? -9.151 9.346 9.513 1.00 89.25 93 LYS A C 1
ATOM 721 O O . LYS A 1 93 ? -10.156 8.728 9.842 1.00 89.25 93 LYS A O 1
ATOM 726 N N . GLY A 1 94 ? -8.507 10.173 10.336 1.00 89.81 94 GLY A N 1
ATOM 727 C CA . GLY A 1 94 ? -8.903 10.391 11.729 1.00 89.81 94 GLY A CA 1
ATOM 728 C C . GLY A 1 94 ? -8.202 9.480 12.735 1.00 89.81 94 GLY A C 1
ATOM 729 O O . GLY A 1 94 ? -8.446 9.638 13.926 1.00 89.81 94 GLY A O 1
ATOM 730 N N . ILE A 1 95 ? -7.309 8.592 12.287 1.00 92.56 95 ILE A N 1
ATOM 731 C CA . ILE A 1 95 ? -6.414 7.833 13.162 1.00 92.56 95 ILE A CA 1
ATOM 732 C C . ILE A 1 95 ? -5.016 8.442 13.057 1.00 92.56 95 ILE A C 1
ATOM 734 O O . ILE A 1 95 ? -4.420 8.505 11.987 1.00 92.56 95 ILE A O 1
ATOM 738 N N . GLY A 1 96 ? -4.518 8.952 14.179 1.00 90.69 96 GLY A N 1
ATOM 739 C CA . GLY A 1 96 ? -3.135 9.405 14.318 1.00 90.69 96 GLY A CA 1
ATOM 740 C C . GLY A 1 96 ? -2.339 8.483 15.245 1.00 90.69 96 GLY A C 1
ATOM 741 O O . GLY A 1 96 ? -2.930 7.575 15.833 1.00 90.69 96 GLY A O 1
ATOM 742 N N . PRO A 1 97 ? -1.040 8.763 15.463 1.00 92.62 97 PRO A N 1
ATOM 743 C CA . PRO A 1 97 ? -0.161 7.913 16.273 1.00 92.62 97 PRO A CA 1
ATOM 744 C C . PRO A 1 97 ? -0.698 7.630 17.684 1.00 92.62 97 PRO A C 1
ATOM 746 O O . PRO A 1 97 ? -0.601 6.516 18.174 1.00 92.62 97 PRO A O 1
ATOM 749 N N . ALA A 1 98 ? -1.348 8.613 18.316 1.00 93.50 98 ALA A N 1
ATOM 750 C CA . ALA A 1 98 ? -1.929 8.428 19.645 1.00 93.50 98 ALA A CA 1
ATOM 751 C C . ALA A 1 98 ? -3.090 7.416 19.660 1.00 93.50 98 ALA A C 1
ATOM 753 O O . ALA A 1 98 ? -3.197 6.625 20.587 1.00 93.50 98 ALA A O 1
ATOM 754 N N . ILE A 1 99 ? -3.959 7.434 18.643 1.00 94.38 99 ILE A N 1
ATOM 755 C CA . ILE A 1 99 ? -5.070 6.475 18.537 1.00 94.38 99 ILE A CA 1
ATOM 756 C C . ILE A 1 99 ? -4.527 5.101 18.138 1.00 94.38 99 ILE A C 1
ATOM 758 O O . ILE A 1 99 ? -4.959 4.098 18.689 1.00 94.38 99 ILE A O 1
ATOM 762 N N . GLU A 1 100 ? -3.558 5.057 17.223 1.00 95.31 100 GLU A N 1
ATOM 763 C CA . GLU A 1 100 ? -2.849 3.836 16.831 1.00 95.31 100 GLU A CA 1
ATOM 764 C C . GLU A 1 100 ? -2.248 3.109 18.045 1.00 95.31 100 GLU A C 1
ATOM 766 O O . GLU A 1 100 ? -2.451 1.905 18.200 1.00 95.31 100 GLU A O 1
ATOM 771 N N . ASP A 1 101 ? -1.562 3.837 18.929 1.00 95.31 101 ASP A N 1
ATOM 772 C CA . ASP A 1 101 ? -0.986 3.268 20.149 1.00 95.31 101 ASP A CA 1
ATOM 773 C C . ASP A 1 101 ? -2.068 2.728 21.090 1.00 95.31 101 ASP A C 1
ATOM 775 O O . ASP A 1 101 ? -1.895 1.653 21.658 1.00 95.31 101 ASP A O 1
ATOM 779 N N . VAL A 1 102 ? -3.206 3.419 21.224 1.00 95.00 102 VAL A N 1
ATOM 780 C CA . VAL A 1 102 ? -4.333 2.932 22.038 1.00 95.00 102 VAL A CA 1
ATOM 781 C C . VAL A 1 102 ? -4.936 1.658 21.444 1.00 95.00 102 VAL A C 1
ATOM 783 O O . VAL A 1 102 ? -5.167 0.706 22.183 1.00 95.00 102 VAL A O 1
ATOM 786 N N . ILE A 1 103 ? -5.136 1.600 20.123 1.00 94.44 103 ILE A N 1
ATOM 787 C CA . ILE A 1 103 ? -5.614 0.393 19.424 1.00 94.44 103 ILE A CA 1
ATOM 788 C C . ILE A 1 103 ? -4.656 -0.776 19.676 1.00 94.44 103 ILE A C 1
ATOM 790 O O . ILE A 1 103 ? -5.101 -1.885 19.966 1.00 94.44 103 ILE A O 1
ATOM 794 N N . TRP A 1 104 ? -3.344 -0.535 19.601 1.00 95.62 104 TRP A N 1
ATOM 795 C CA . TRP A 1 104 ? -2.343 -1.568 19.862 1.00 95.62 104 TRP A CA 1
ATOM 796 C C . TRP A 1 104 ? -2.332 -2.028 21.321 1.00 95.62 104 TRP A C 1
ATOM 798 O O . TRP A 1 104 ? -2.215 -3.220 21.583 1.00 95.62 104 TRP A O 1
ATOM 808 N N . ILE A 1 105 ? -2.448 -1.103 22.275 1.00 95.06 105 ILE A N 1
ATOM 809 C CA . ILE A 1 105 ? -2.494 -1.432 23.705 1.00 95.06 105 ILE A CA 1
ATOM 810 C C . ILE A 1 105 ? -3.734 -2.272 24.030 1.00 95.06 105 ILE A C 1
ATOM 812 O O . ILE A 1 105 ? -3.627 -3.223 24.799 1.00 95.06 105 ILE A O 1
ATOM 816 N N . GLU A 1 106 ? -4.884 -1.933 23.445 1.00 94.44 106 GLU A N 1
ATOM 817 C CA . GLU A 1 106 ? -6.158 -2.594 23.737 1.00 94.44 106 GLU A CA 1
ATOM 818 C C . GLU A 1 106 ? -6.279 -3.965 23.054 1.00 94.44 106 GLU A C 1
ATOM 820 O O . GLU A 1 106 ? -6.696 -4.937 23.681 1.00 94.44 106 GLU A O 1
ATOM 825 N N . TYR A 1 107 ? -5.904 -4.057 21.773 1.00 94.31 107 TYR A N 1
ATOM 826 C CA . TYR A 1 107 ? -6.180 -5.240 20.948 1.00 94.31 107 TYR A CA 1
ATOM 827 C C . TYR A 1 107 ? -4.931 -6.030 20.533 1.00 94.31 107 TYR A C 1
ATOM 829 O O . TYR A 1 107 ? -5.047 -7.168 20.069 1.00 94.31 107 TYR A O 1
ATOM 837 N N . GLY A 1 108 ? -3.732 -5.459 20.683 1.00 93.50 108 GLY A N 1
ATOM 838 C CA . GLY A 1 108 ? -2.467 -6.105 20.328 1.00 93.50 108 GLY A CA 1
ATOM 839 C C . GLY A 1 108 ? -2.455 -6.628 18.893 1.00 93.50 108 GLY A C 1
ATOM 840 O O . GLY A 1 108 ? -2.891 -5.954 17.963 1.00 93.50 108 GLY A O 1
ATOM 841 N N . GLU A 1 109 ? -1.985 -7.860 18.708 1.00 93.94 109 GLU A N 1
ATOM 842 C CA . GLU A 1 109 ? -1.910 -8.522 17.399 1.00 93.94 109 GLU A CA 1
ATOM 843 C C . GLU A 1 109 ? -3.287 -8.818 16.777 1.00 93.94 109 GLU A C 1
ATOM 845 O O . GLU A 1 109 ? -3.394 -8.941 15.558 1.00 93.94 109 GLU A O 1
ATOM 850 N N . SER A 1 110 ? -4.346 -8.893 17.590 1.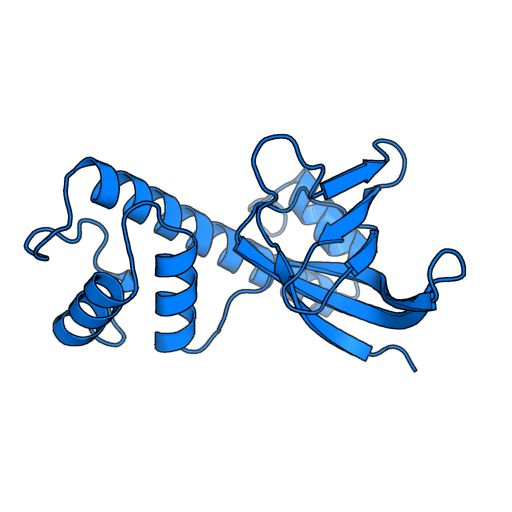00 92.38 110 SER A N 1
ATOM 851 C CA . SER A 1 110 ? -5.710 -9.231 17.149 1.00 92.38 110 SER A CA 1
ATOM 852 C C . SER A 1 110 ? -6.515 -8.015 16.681 1.00 92.38 110 SER A C 1
ATOM 854 O O . SER A 1 110 ? -7.697 -8.139 16.376 1.00 92.38 110 SER A O 1
ATOM 856 N N . TRP A 1 111 ? -5.895 -6.835 16.562 1.00 93.75 111 TRP A N 1
ATOM 857 C CA . TRP A 1 111 ? -6.568 -5.587 16.173 1.00 93.75 111 TRP A CA 1
ATOM 858 C C . TRP A 1 111 ? -7.409 -5.692 14.889 1.00 93.75 111 TRP A C 1
ATOM 860 O O . TRP A 1 111 ? -8.402 -4.982 14.748 1.00 93.75 111 TRP A O 1
ATOM 870 N N . ARG A 1 112 ? -7.040 -6.581 13.956 1.00 90.94 112 ARG A N 1
ATOM 871 C CA . ARG A 1 112 ? -7.759 -6.795 12.686 1.00 90.94 112 ARG A CA 1
ATOM 872 C C . ARG A 1 112 ? -9.157 -7.384 12.862 1.00 90.94 112 ARG A C 1
ATOM 874 O O . ARG A 1 112 ? -9.977 -7.235 11.963 1.00 90.94 112 ARG A O 1
ATOM 881 N N . GLU A 1 113 ? -9.418 -8.051 13.982 1.00 91.19 113 GLU A N 1
ATOM 882 C CA . GLU A 1 113 ? -10.720 -8.649 14.298 1.00 91.19 113 GLU A CA 1
ATOM 883 C C . GLU A 1 113 ? -11.717 -7.608 14.840 1.00 91.19 113 GLU A C 1
ATOM 885 O O . GLU A 1 113 ? -12.900 -7.902 15.000 1.00 91.19 113 GLU A O 1
ATOM 890 N N . HIS A 1 114 ? -11.254 -6.376 15.089 1.00 89.44 114 HIS A N 1
ATOM 891 C CA . HIS A 1 114 ? -12.039 -5.289 15.667 1.00 89.44 114 HIS A CA 1
ATOM 892 C C . HIS A 1 114 ? -12.330 -4.199 14.621 1.00 89.44 114 HIS A C 1
ATOM 894 O O . HIS A 1 114 ? -11.552 -3.265 14.406 1.00 89.44 114 HIS A O 1
ATOM 900 N N . ASP A 1 115 ? -13.487 -4.315 13.972 1.00 86.19 115 ASP A N 1
ATOM 901 C CA . ASP A 1 115 ? -13.919 -3.468 12.853 1.00 86.19 115 ASP A CA 1
ATOM 902 C C . ASP A 1 115 ? -14.623 -2.165 13.266 1.00 86.19 115 ASP A C 1
ATOM 904 O O . ASP A 1 115 ? -14.662 -1.206 12.500 1.00 86.19 115 ASP A O 1
ATOM 908 N N . ASP A 1 116 ? -15.171 -2.102 14.472 1.00 83.56 116 ASP A N 1
ATOM 909 C CA . ASP A 1 116 ? -15.939 -0.959 14.969 1.00 83.56 116 ASP A CA 1
ATOM 910 C C . ASP A 1 116 ? -15.072 0.023 15.784 1.00 83.56 116 ASP A C 1
ATOM 912 O O . ASP A 1 116 ? -15.306 1.220 15.742 1.00 83.56 116 ASP A O 1
ATOM 916 N N . LEU A 1 117 ? -14.019 -0.410 16.489 1.00 90.31 117 LEU A N 1
ATOM 917 C CA . LEU A 1 117 ? -13.253 0.444 17.431 1.00 90.31 117 LEU A CA 1
ATOM 918 C C . LEU A 1 117 ? -14.136 1.187 18.468 1.00 90.31 117 LEU A C 1
ATOM 920 O O . LEU A 1 117 ? -13.721 2.206 19.035 1.00 90.31 117 LEU A O 1
ATOM 924 N N . THR A 1 118 ? -15.362 0.710 18.730 1.00 89.25 118 THR A N 1
ATOM 925 C CA . THR A 1 118 ? -16.228 1.256 19.785 1.00 89.25 118 THR A CA 1
ATOM 926 C C . THR A 1 118 ? -15.489 1.241 21.118 1.00 89.25 118 THR A C 1
ATOM 928 O O . THR A 1 118 ? -14.960 0.218 21.539 1.00 89.25 118 THR A O 1
ATOM 931 N N . GLY A 1 119 ? -15.501 2.382 21.810 1.00 85.31 119 GLY A N 1
ATOM 932 C CA . GLY A 1 119 ? -14.895 2.529 23.134 1.00 85.31 119 GLY A CA 1
ATOM 933 C C . GLY A 1 119 ? -13.488 3.125 23.126 1.00 85.31 119 GLY A C 1
ATOM 934 O O . GLY A 1 119 ? -13.038 3.569 24.179 1.00 85.31 119 GLY A O 1
ATOM 935 N N . ILE A 1 120 ? -12.829 3.238 21.965 1.00 90.38 120 ILE A N 1
ATOM 936 C CA . ILE A 1 120 ? -11.524 3.901 21.856 1.00 90.38 120 ILE A CA 1
ATOM 937 C C . ILE A 1 120 ? -11.700 5.430 21.971 1.00 90.38 120 ILE A C 1
ATOM 939 O O . ILE A 1 120 ? -12.392 6.041 21.146 1.00 90.38 120 ILE A O 1
ATOM 943 N N . PRO A 1 121 ? -11.083 6.096 22.968 1.00 89.06 121 PRO A N 1
ATOM 944 C CA . PRO A 1 121 ? -11.198 7.542 23.133 1.00 89.06 121 PRO A CA 1
ATOM 945 C C . PRO A 1 121 ? -10.711 8.311 21.898 1.00 89.06 121 PRO A C 1
ATOM 947 O O . PRO A 1 121 ? -9.626 8.064 21.378 1.00 89.06 121 PRO A O 1
ATOM 950 N N . GLY A 1 122 ? -11.505 9.281 21.438 1.00 86.88 122 GLY A N 1
ATOM 951 C CA . GLY A 1 122 ? -11.174 10.104 20.267 1.00 86.88 122 GLY A CA 1
ATOM 952 C C . GLY A 1 122 ? -11.564 9.495 18.915 1.00 86.88 122 GLY A C 1
ATOM 953 O O . GLY A 1 122 ? -11.446 10.177 17.896 1.00 86.88 122 GLY A O 1
ATOM 954 N N . VAL A 1 123 ? -12.093 8.268 18.888 1.00 91.62 123 VAL A N 1
ATOM 955 C CA . VAL A 1 123 ? -12.623 7.634 17.674 1.00 91.62 123 VAL A CA 1
ATOM 956 C C . VAL A 1 123 ? -14.129 7.897 17.566 1.00 91.62 123 VAL A C 1
ATOM 958 O O . VAL A 1 123 ? -14.944 7.336 18.294 1.00 91.62 123 VAL A O 1
ATOM 961 N N . GLY A 1 124 ? -14.508 8.798 16.656 1.00 91.50 124 GLY A N 1
ATOM 962 C CA . GLY A 1 124 ? -15.909 9.099 16.341 1.00 91.50 124 GLY A CA 1
ATOM 963 C C . GLY A 1 124 ? -16.484 8.189 15.252 1.00 91.50 124 GLY A C 1
ATOM 964 O O . GLY A 1 124 ? -15.756 7.475 14.573 1.00 91.50 124 GLY A O 1
ATOM 965 N N . GLU A 1 125 ? -17.799 8.257 15.023 1.00 90.88 125 GLU A N 1
ATOM 966 C CA . GLU A 1 125 ? -18.509 7.461 14.001 1.00 90.88 125 GLU A CA 1
ATOM 967 C C . GLU A 1 125 ? -17.889 7.553 12.598 1.00 90.88 125 GLU A C 1
ATOM 969 O O . GLU A 1 125 ? -17.681 6.534 11.947 1.00 90.88 125 GLU A O 1
ATOM 974 N N . SER A 1 126 ? -17.512 8.755 12.155 1.00 91.56 126 SER A N 1
ATOM 975 C CA . SER A 1 126 ? -16.867 8.925 10.848 1.00 91.56 126 SER A CA 1
ATOM 976 C C . SER A 1 126 ? -15.506 8.227 10.766 1.00 91.56 126 SER A C 1
ATOM 978 O O . SER A 1 126 ? -15.219 7.584 9.761 1.00 91.56 126 SER A O 1
ATOM 980 N N . THR A 1 127 ? -14.686 8.299 11.819 1.00 92.38 127 THR A N 1
ATOM 981 C CA . THR A 1 127 ? -13.399 7.589 11.899 1.00 92.38 127 THR A CA 1
ATOM 982 C C . THR A 1 127 ? -13.599 6.076 11.843 1.00 92.38 127 THR A C 1
ATOM 984 O O . THR A 1 127 ? -12.860 5.399 11.135 1.00 92.38 127 THR A O 1
ATOM 987 N N . ARG A 1 128 ? -14.629 5.548 12.516 1.00 93.38 128 ARG A N 1
ATOM 988 C CA . ARG A 1 128 ? -14.976 4.117 12.468 1.00 93.38 128 ARG A CA 1
ATOM 989 C C . ARG A 1 128 ? -15.364 3.665 11.070 1.00 93.38 128 ARG A C 1
ATOM 991 O O . ARG A 1 128 ? -14.896 2.635 10.603 1.00 93.38 128 ARG A O 1
ATOM 998 N N . TRP A 1 129 ? -16.143 4.475 10.359 1.00 93.19 129 TRP A N 1
ATOM 999 C CA . TRP A 1 129 ? -16.469 4.194 8.964 1.00 93.19 129 TRP A CA 1
ATOM 1000 C C . TRP A 1 129 ? -15.212 4.140 8.078 1.00 93.19 129 TRP A C 1
ATOM 1002 O O . TRP A 1 129 ? -15.042 3.192 7.312 1.00 93.19 129 TRP A O 1
ATOM 1012 N N . TYR A 1 130 ? -14.288 5.103 8.220 1.00 92.25 130 TYR A N 1
ATOM 1013 C CA . TYR A 1 130 ? -13.011 5.077 7.487 1.00 92.25 130 TYR A CA 1
ATOM 1014 C C . TYR A 1 130 ? -12.134 3.878 7.870 1.00 92.25 130 TYR A C 1
ATOM 1016 O O . TYR A 1 130 ? -11.393 3.367 7.030 1.00 92.25 130 TYR A O 1
ATOM 1024 N N . TRP A 1 131 ? -12.199 3.434 9.125 1.00 94.19 131 TRP A N 1
ATOM 1025 C CA . TRP A 1 131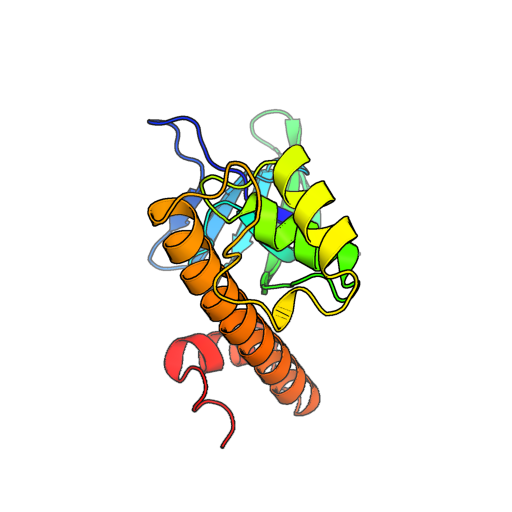 ? -11.482 2.254 9.595 1.00 94.19 131 TRP A CA 1
ATOM 1026 C C . TRP A 1 131 ? -12.013 0.974 8.948 1.00 94.19 131 TRP A C 1
ATOM 1028 O O . TRP A 1 131 ? -11.233 0.203 8.396 1.00 94.19 131 TRP A O 1
ATOM 1038 N N . GLN A 1 132 ? -13.334 0.791 8.912 1.00 93.44 132 GLN A N 1
ATOM 1039 C CA . GLN A 1 132 ? -13.967 -0.340 8.227 1.00 93.44 132 GLN A CA 1
ATOM 1040 C C . GLN A 1 132 ? -13.626 -0.375 6.734 1.00 93.44 132 GLN A C 1
ATOM 1042 O O . GLN A 1 132 ? -13.324 -1.437 6.190 1.00 93.44 132 GLN A O 1
ATOM 1047 N N . ASP A 1 133 ? -13.653 0.781 6.068 1.00 91.00 133 ASP A N 1
ATOM 1048 C CA . ASP A 1 133 ? -13.232 0.905 4.669 1.00 91.00 133 ASP A CA 1
ATOM 1049 C C . ASP A 1 133 ? -11.752 0.524 4.490 1.00 91.00 133 ASP A C 1
ATOM 1051 O O . ASP A 1 133 ? -11.388 -0.220 3.578 1.00 91.00 133 ASP A O 1
ATOM 1055 N N . THR A 1 134 ? -10.902 0.944 5.430 1.00 91.88 134 THR A N 1
ATOM 1056 C CA . THR A 1 134 ? -9.484 0.577 5.443 1.00 91.88 134 THR A CA 1
ATOM 1057 C C . THR A 1 134 ? -9.284 -0.926 5.617 1.00 91.88 134 THR A C 1
ATOM 1059 O O . THR A 1 134 ? -8.502 -1.512 4.873 1.00 91.88 134 THR A O 1
ATOM 1062 N N . LEU A 1 135 ? -10.002 -1.576 6.536 1.00 93.12 135 LEU A N 1
ATOM 1063 C CA . LEU A 1 135 ? -9.915 -3.027 6.729 1.00 93.12 135 LEU A CA 1
ATOM 1064 C C . LEU A 1 135 ? -10.297 -3.796 5.459 1.00 93.12 135 LEU A C 1
ATOM 1066 O O . LEU A 1 135 ? -9.572 -4.712 5.068 1.00 93.12 135 LEU A O 1
ATOM 1070 N N . LYS A 1 136 ? -11.364 -3.376 4.768 1.00 90.69 136 LYS A N 1
ATOM 1071 C CA . LYS A 1 136 ? -11.758 -3.957 3.473 1.00 90.69 136 LYS A CA 1
ATOM 1072 C C . LYS A 1 136 ? -10.664 -3.789 2.427 1.00 90.69 136 LYS A C 1
ATOM 1074 O O . LYS A 1 136 ? -10.295 -4.751 1.760 1.00 90.69 136 LYS A O 1
ATOM 1079 N N . ARG A 1 137 ? -10.082 -2.591 2.326 1.00 87.75 137 ARG A N 1
ATOM 1080 C CA . ARG A 1 137 ? -8.963 -2.330 1.412 1.00 87.75 137 ARG A CA 1
ATOM 1081 C C . ARG A 1 137 ? -7.749 -3.207 1.724 1.00 87.75 137 ARG A C 1
ATOM 1083 O O . ARG A 1 137 ? -7.101 -3.684 0.797 1.00 87.75 137 ARG A O 1
ATOM 1090 N N . LEU A 1 138 ? -7.427 -3.429 3.000 1.00 89.94 138 LEU A N 1
ATOM 1091 C CA . LEU A 1 138 ? -6.326 -4.314 3.395 1.00 89.94 138 LEU A CA 1
ATOM 1092 C C . LEU A 1 138 ? -6.596 -5.767 3.006 1.00 89.94 138 LEU A C 1
ATOM 1094 O O . LEU A 1 138 ? -5.689 -6.444 2.525 1.00 89.94 138 LEU A O 1
ATOM 1098 N N . GLU A 1 139 ? -7.828 -6.238 3.183 1.00 89.06 139 GLU A N 1
ATOM 1099 C CA . GLU A 1 139 ? -8.241 -7.573 2.755 1.00 89.06 139 GLU A CA 1
ATOM 1100 C C . GLU A 1 139 ? -8.126 -7.728 1.232 1.00 89.06 139 GLU A C 1
ATOM 1102 O O . GLU A 1 139 ? -7.486 -8.664 0.753 1.00 89.06 139 GLU A O 1
ATOM 1107 N N . GLU A 1 140 ? -8.629 -6.764 0.459 1.00 86.44 140 GLU A N 1
ATOM 1108 C CA . GLU A 1 140 ? -8.489 -6.748 -1.002 1.00 86.44 140 GLU A CA 1
ATOM 1109 C C . GLU A 1 140 ? -7.017 -6.747 -1.447 1.00 86.44 140 GLU A C 1
ATOM 1111 O O . GLU A 1 140 ? -6.637 -7.513 -2.336 1.00 86.44 140 GLU A O 1
ATOM 1116 N N . GLN A 1 141 ? -6.167 -5.934 -0.808 1.00 84.81 141 GLN A N 1
ATOM 1117 C CA . GLN A 1 141 ? -4.725 -5.890 -1.083 1.00 84.81 141 GLN A CA 1
ATOM 1118 C C . GLN A 1 141 ? -4.027 -7.212 -0.730 1.00 84.81 141 GLN A C 1
ATOM 1120 O O . GLN A 1 141 ? -3.112 -7.643 -1.443 1.00 84.81 141 GLN A O 1
ATOM 1125 N N . GLN A 1 142 ? -4.467 -7.885 0.334 1.00 86.19 142 GLN A N 1
ATOM 1126 C CA . GLN A 1 142 ? -3.952 -9.193 0.725 1.00 86.19 142 GLN A CA 1
ATOM 1127 C C . GLN A 1 142 ? -4.315 -10.258 -0.320 1.00 86.19 142 GLN A C 1
ATOM 1129 O O . GLN A 1 142 ? -3.430 -10.985 -0.779 1.00 86.19 142 GLN A O 1
ATOM 1134 N N . VAL A 1 143 ? -5.576 -10.303 -0.762 1.00 86.88 143 VAL A N 1
ATOM 1135 C CA . VAL A 1 143 ? -6.033 -11.215 -1.826 1.00 86.88 143 VAL A CA 1
ATOM 1136 C C . VAL A 1 143 ? -5.296 -10.929 -3.137 1.00 86.88 143 VAL A C 1
ATOM 1138 O O . VAL A 1 143 ? -4.826 -11.858 -3.799 1.00 86.88 143 VAL A O 1
ATOM 1141 N N . GLN A 1 144 ? -5.114 -9.655 -3.495 1.00 85.44 144 GLN A N 1
ATOM 1142 C CA . GLN A 1 144 ? -4.343 -9.260 -4.674 1.00 85.44 144 GLN A CA 1
ATOM 1143 C C . GLN A 1 144 ? -2.914 -9.804 -4.621 1.00 85.44 144 GLN A C 1
ATOM 1145 O O . GLN A 1 144 ? -2.458 -10.448 -5.567 1.00 85.44 144 GLN A O 1
ATOM 1150 N N . THR A 1 145 ? -2.213 -9.567 -3.511 1.00 83.31 145 THR A N 1
ATOM 1151 C CA . THR A 1 145 ? -0.824 -10.008 -3.326 1.00 83.31 145 THR A CA 1
ATOM 1152 C C . THR A 1 145 ? -0.718 -11.530 -3.424 1.00 83.31 145 THR A C 1
ATOM 1154 O O . THR A 1 145 ? 0.141 -12.046 -4.139 1.00 83.31 145 THR A O 1
ATOM 1157 N N . GLN A 1 146 ? -1.633 -12.261 -2.780 1.00 85.12 146 GLN A N 1
ATOM 1158 C CA . GLN A 1 146 ? -1.683 -13.724 -2.846 1.00 85.12 146 GLN A CA 1
ATOM 1159 C C . GLN A 1 146 ? -1.926 -14.232 -4.273 1.00 85.12 146 GLN A C 1
ATOM 1161 O O . GLN A 1 146 ? -1.260 -15.168 -4.718 1.00 85.12 146 GLN A O 1
ATOM 1166 N N . THR A 1 147 ? -2.823 -13.582 -5.016 1.00 86.38 147 THR A N 1
ATOM 1167 C CA . THR A 1 147 ? -3.127 -13.932 -6.411 1.00 86.38 147 THR A CA 1
ATOM 1168 C C . THR A 1 147 ? -1.924 -13.745 -7.319 1.00 86.38 147 THR A C 1
ATOM 1170 O O . THR A 1 147 ? -1.588 -14.628 -8.109 1.00 86.38 147 THR A O 1
ATOM 1173 N N . ILE A 1 148 ? -1.266 -12.589 -7.213 1.00 85.25 148 ILE A N 1
ATOM 1174 C CA . ILE A 1 148 ? -0.089 -12.275 -8.021 1.00 85.25 148 ILE A CA 1
ATOM 1175 C C . ILE A 1 148 ? 1.006 -13.297 -7.712 1.00 85.25 148 ILE A C 1
ATOM 1177 O O . ILE A 1 148 ? 1.526 -13.917 -8.637 1.00 85.25 148 ILE A O 1
ATOM 1181 N N . SER A 1 149 ? 1.286 -13.558 -6.432 1.00 84.62 149 SER A N 1
ATOM 1182 C CA . SER A 1 149 ? 2.252 -14.578 -6.004 1.00 84.62 149 SER A CA 1
ATOM 1183 C C . SER A 1 149 ? 1.924 -15.972 -6.549 1.00 84.62 149 SER A C 1
ATOM 1185 O O . SER A 1 149 ? 2.821 -16.672 -7.024 1.00 84.62 149 SER A O 1
ATOM 1187 N N . PHE A 1 150 ? 0.648 -16.367 -6.556 1.00 86.69 150 PHE A N 1
ATOM 1188 C CA . PHE A 1 150 ? 0.211 -17.628 -7.157 1.00 86.69 150 PHE A CA 1
ATOM 1189 C C . PHE A 1 150 ? 0.519 -17.690 -8.661 1.00 86.69 150 PHE A C 1
ATOM 1191 O O . PHE A 1 150 ? 1.110 -18.668 -9.122 1.00 86.69 150 PHE A O 1
ATOM 1198 N N . LEU A 1 151 ? 0.173 -16.650 -9.426 1.00 87.81 151 LEU A N 1
ATOM 1199 C CA . LEU A 1 151 ? 0.427 -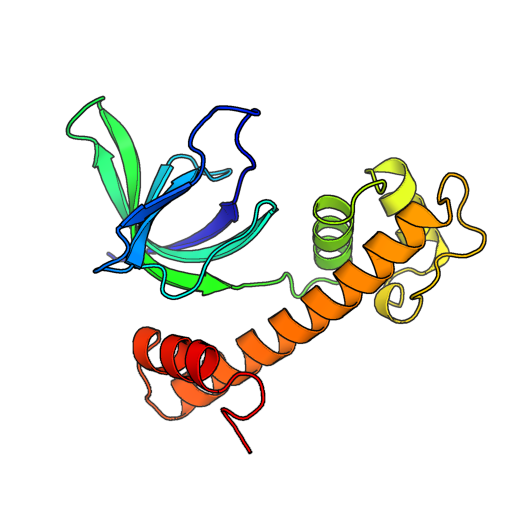16.591 -10.872 1.00 87.81 151 LEU A CA 1
ATOM 1200 C C . LEU A 1 151 ? 1.923 -16.585 -11.200 1.00 87.81 151 LEU A C 1
ATOM 1202 O O . LEU A 1 151 ? 2.354 -17.273 -12.129 1.00 87.81 151 LEU A O 1
ATOM 1206 N N . LEU A 1 152 ? 2.729 -15.868 -10.415 1.00 85.81 152 LEU A N 1
ATOM 1207 C CA . LEU A 1 152 ? 4.189 -15.908 -10.522 1.00 85.81 152 LEU A CA 1
ATOM 1208 C C . LEU A 1 152 ? 4.719 -17.331 -10.303 1.00 85.81 152 LEU A C 1
ATOM 1210 O O . LEU A 1 152 ? 5.527 -17.814 -11.094 1.00 85.81 152 LEU A O 1
ATOM 1214 N N . GLY A 1 153 ? 4.196 -18.046 -9.301 1.00 83.12 153 GLY A N 1
ATOM 1215 C CA . GLY A 1 153 ? 4.511 -19.457 -9.056 1.00 83.12 153 GLY A CA 1
ATOM 1216 C C . GLY A 1 153 ? 4.098 -20.405 -10.193 1.00 83.12 153 GLY A C 1
ATOM 1217 O O . GLY A 1 153 ? 4.630 -21.509 -10.300 1.00 83.12 153 GLY A O 1
ATOM 1218 N N . LYS A 1 154 ? 3.184 -19.983 -11.075 1.00 89.94 154 LYS A N 1
ATOM 1219 C CA . LYS A 1 154 ? 2.806 -20.699 -12.308 1.00 89.94 154 LYS A CA 1
ATOM 1220 C C . LYS A 1 154 ? 3.606 -20.264 -13.541 1.00 89.94 154 LYS A C 1
ATOM 1222 O O . LYS A 1 154 ? 3.337 -20.755 -14.634 1.00 89.94 154 LYS A O 1
ATOM 1227 N N . GLY A 1 155 ? 4.596 -19.386 -13.377 1.00 87.56 155 GLY A N 1
ATOM 1228 C CA . GLY A 1 155 ? 5.471 -18.919 -14.452 1.00 87.56 155 GLY A CA 1
ATOM 1229 C C . GLY A 1 155 ? 4.949 -17.699 -15.212 1.00 87.56 155 GLY A C 1
ATOM 1230 O O . GLY A 1 155 ? 5.510 -17.351 -16.251 1.00 87.56 155 GLY A O 1
ATOM 1231 N N . CYS A 1 156 ? 3.894 -17.032 -14.729 1.00 86.88 156 CYS A N 1
ATOM 1232 C CA . CYS A 1 156 ? 3.505 -15.736 -15.278 1.00 86.88 156 CYS A CA 1
ATOM 1233 C C . CYS A 1 156 ? 4.572 -14.682 -14.960 1.00 86.88 156 CYS A C 1
ATOM 1235 O O . CYS A 1 156 ? 5.222 -14.720 -13.918 1.00 86.88 156 CYS A O 1
ATOM 1237 N N . THR A 1 157 ? 4.727 -13.697 -15.842 1.00 85.62 157 THR A N 1
ATOM 1238 C CA . THR A 1 157 ? 5.497 -12.492 -15.518 1.00 85.62 157 THR A CA 1
ATOM 1239 C C . THR A 1 157 ? 4.692 -11.597 -14.572 1.00 85.62 157 THR A C 1
ATOM 1241 O O . THR A 1 157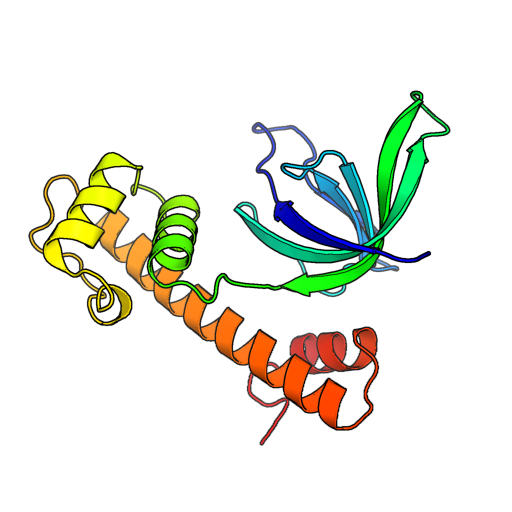 ? 3.461 -11.649 -14.575 1.00 85.62 157 THR A O 1
ATOM 1244 N N . ILE A 1 158 ? 5.366 -10.735 -13.799 1.00 80.88 158 ILE A N 1
ATOM 1245 C CA . ILE A 1 158 ? 4.712 -9.762 -12.901 1.00 80.88 158 ILE A CA 1
ATOM 1246 C C . ILE A 1 158 ? 3.675 -8.928 -13.658 1.00 80.88 158 ILE A C 1
ATOM 1248 O O . ILE A 1 158 ? 2.546 -8.790 -13.200 1.00 80.88 158 ILE A O 1
ATOM 1252 N N . ASN A 1 159 ? 4.015 -8.448 -14.856 1.00 80.81 159 ASN A N 1
ATOM 1253 C CA . ASN A 1 159 ? 3.094 -7.642 -15.660 1.00 80.81 159 ASN A CA 1
ATOM 1254 C C . ASN A 1 159 ? 1.843 -8.426 -16.060 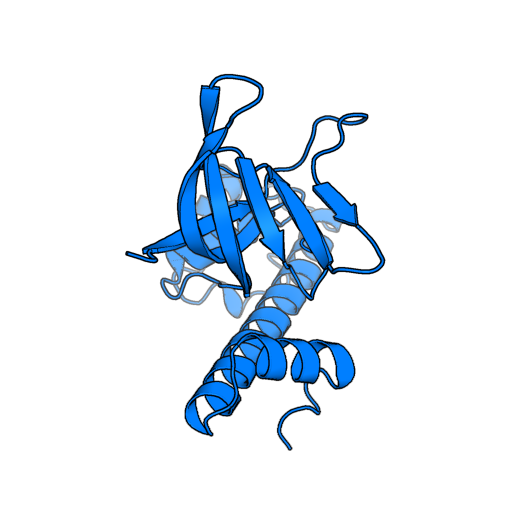1.00 80.81 159 ASN A C 1
ATOM 1256 O O . ASN A 1 159 ? 0.735 -7.912 -15.937 1.00 80.81 159 ASN A O 1
ATOM 1260 N N . LEU A 1 160 ? 1.995 -9.684 -16.485 1.00 83.56 160 LEU A N 1
ATOM 1261 C CA . LEU A 1 160 ? 0.850 -10.525 -16.830 1.00 83.56 160 LEU A CA 1
ATOM 1262 C C . LEU A 1 160 ? -0.019 -10.824 -15.600 1.00 83.56 160 LEU A C 1
ATOM 1264 O O . LEU A 1 160 ? -1.242 -10.764 -15.696 1.00 83.56 160 LEU A O 1
ATOM 1268 N N . ALA A 1 161 ? 0.603 -11.107 -14.454 1.00 85.25 161 ALA A N 1
ATOM 1269 C CA . ALA A 1 161 ? -0.100 -11.385 -13.206 1.00 85.25 161 ALA A CA 1
ATOM 1270 C C . ALA A 1 161 ? -0.900 -10.169 -12.708 1.00 85.25 161 ALA A C 1
ATOM 1272 O O . ALA A 1 161 ? -2.075 -10.294 -12.361 1.00 85.25 161 ALA A O 1
ATOM 1273 N N . THR A 1 162 ? -0.296 -8.979 -12.745 1.00 80.44 162 THR A N 1
ATOM 1274 C CA . THR A 1 162 ? -0.961 -7.727 -12.368 1.00 80.44 162 THR A CA 1
ATOM 1275 C C . THR A 1 162 ? -2.093 -7.381 -13.334 1.00 80.44 162 THR A C 1
ATOM 1277 O O . THR A 1 162 ? -3.182 -7.043 -12.882 1.00 80.44 162 THR A O 1
ATOM 1280 N N . LEU A 1 163 ? -1.891 -7.530 -14.650 1.00 82.19 163 LEU A N 1
ATOM 1281 C CA . LEU A 1 163 ? -2.947 -7.309 -15.647 1.00 82.19 163 LEU A CA 1
ATOM 1282 C C . LEU A 1 163 ? -4.121 -8.278 -15.479 1.00 82.19 163 LEU A C 1
ATOM 1284 O O . LEU A 1 163 ? -5.276 -7.876 -15.631 1.00 82.19 163 LEU A O 1
ATOM 1288 N N . ALA A 1 164 ? -3.838 -9.541 -15.155 1.00 84.56 164 ALA A N 1
ATOM 1289 C CA . ALA A 1 164 ? -4.869 -10.531 -14.873 1.00 84.56 164 ALA A CA 1
ATOM 1290 C C . ALA A 1 164 ? -5.720 -10.098 -13.669 1.00 84.56 164 ALA A C 1
ATOM 1292 O O . ALA A 1 164 ? -6.945 -10.040 -13.784 1.00 84.56 164 ALA A O 1
ATOM 1293 N N . TRP A 1 165 ? -5.079 -9.672 -12.574 1.00 83.94 165 TRP A N 1
ATOM 1294 C CA . TRP A 1 165 ? -5.779 -9.109 -11.418 1.00 83.94 165 TRP A CA 1
ATOM 1295 C C . TRP A 1 165 ? -6.588 -7.856 -11.769 1.00 83.94 165 TRP A C 1
ATOM 1297 O O . TRP A 1 165 ? -7.757 -7.764 -11.416 1.00 83.94 165 TRP A O 1
ATOM 1307 N N . THR A 1 166 ? -6.022 -6.900 -12.506 1.00 80.12 166 THR A N 1
ATOM 1308 C CA . THR A 1 166 ? -6.752 -5.688 -12.914 1.00 80.12 166 THR A CA 1
ATOM 1309 C C . THR A 1 166 ? -7.989 -6.019 -13.751 1.00 80.12 166 THR A C 1
ATOM 1311 O O . THR A 1 166 ? -9.002 -5.329 -13.654 1.00 80.12 166 THR A O 1
ATOM 1314 N N . ARG A 1 167 ? -7.931 -7.080 -14.564 1.00 83.00 167 ARG A N 1
ATOM 1315 C CA . ARG A 1 167 ? -9.033 -7.480 -15.442 1.00 83.00 167 ARG A CA 1
ATOM 1316 C C . ARG A 1 167 ? -10.109 -8.307 -14.740 1.00 83.00 167 ARG A C 1
ATOM 1318 O O . ARG A 1 167 ? -11.282 -8.162 -15.083 1.00 83.00 167 ARG A O 1
ATOM 1325 N N . TRP A 1 168 ? -9.731 -9.190 -13.818 1.00 83.12 168 TRP A N 1
ATOM 1326 C CA . TRP A 1 168 ? -10.641 -10.193 -13.246 1.00 83.12 168 TRP A CA 1
ATOM 1327 C C . TRP A 1 168 ? -10.763 -10.146 -11.715 1.00 83.12 168 TRP A C 1
ATOM 1329 O O . TRP A 1 168 ? -11.660 -10.782 -11.158 1.00 83.12 168 TRP A O 1
ATOM 1339 N N . GLY A 1 169 ? -9.927 -9.372 -11.022 1.00 83.62 169 GLY A N 1
ATOM 1340 C CA . GLY A 1 169 ? -9.928 -9.216 -9.565 1.00 83.62 169 GLY A CA 1
ATOM 1341 C C . GLY A 1 169 ? -9.812 -10.557 -8.845 1.00 83.62 169 GLY A C 1
ATOM 1342 O O . GLY A 1 169 ? -9.080 -11.446 -9.281 1.00 83.62 169 GLY A O 1
ATOM 1343 N N . ALA A 1 170 ? -10.612 -10.757 -7.797 1.00 75.44 170 ALA A N 1
ATOM 1344 C CA . ALA A 1 170 ? -10.677 -12.026 -7.068 1.00 75.44 170 ALA A CA 1
ATOM 1345 C C . ALA A 1 170 ? -11.072 -13.240 -7.939 1.00 75.44 170 ALA A C 1
ATOM 1347 O O . ALA A 1 170 ? -10.804 -14.370 -7.557 1.00 75.44 170 ALA A O 1
ATOM 1348 N N . LYS A 1 171 ? -11.656 -13.040 -9.133 1.00 74.94 171 LYS A N 1
ATOM 1349 C CA . LYS A 1 171 ? -11.972 -14.132 -10.078 1.00 74.94 171 LYS A CA 1
ATOM 1350 C C . LYS A 1 171 ? -10.773 -14.570 -10.925 1.00 74.94 171 LYS A C 1
ATOM 1352 O O . LYS A 1 171 ? -10.930 -15.396 -11.818 1.00 74.94 171 LYS A O 1
ATOM 1357 N N . THR A 1 172 ? -9.595 -13.990 -10.697 1.00 69.25 172 THR A N 1
ATOM 1358 C CA . THR A 1 172 ? -8.368 -14.326 -11.434 1.00 69.25 172 THR A CA 1
ATOM 1359 C C . THR A 1 172 ? -7.859 -15.729 -11.100 1.00 69.25 172 THR A C 1
ATOM 1361 O O . THR A 1 172 ? -7.225 -16.366 -11.939 1.00 69.25 172 THR A O 1
ATOM 1364 N N . TYR A 1 173 ? -8.143 -16.224 -9.895 1.00 56.00 173 TYR A N 1
ATOM 1365 C CA . TYR A 1 173 ? -7.880 -17.600 -9.496 1.00 56.00 173 TYR A CA 1
ATOM 1366 C C . TYR A 1 173 ? -9.163 -18.175 -8.884 1.00 56.00 173 TYR A C 1
ATOM 1368 O O . TYR A 1 173 ? -9.694 -17.648 -7.910 1.00 56.00 173 TYR A O 1
ATOM 1376 N N . GLY A 1 174 ? -9.698 -19.211 -9.525 1.00 49.88 174 GLY A N 1
ATOM 1377 C CA . GLY A 1 174 ? -10.964 -19.862 -9.198 1.00 49.88 174 GLY A CA 1
ATOM 1378 C C . GLY A 1 174 ? -11.113 -21.141 -9.997 1.00 49.88 174 GLY A C 1
ATOM 1379 O O . GLY A 1 174 ? -10.797 -21.099 -11.208 1.00 49.88 174 GLY A O 1
#

Radius of gyration: 17.67 Å; chains: 1; bounding box: 40×42×47 Å

Organism: NCBI:txid412755

Foldseek 3Di:
DKDKDKWAFADDDVPDCQWDADVPFQWIWTQTPVGIETEHDPDDDDHLWIKIFTFDWDQDPPPRDIYTYGHDIATDADPDLLSNLVSLQVQQPQRDPVLSVQLCVVQNSNSLVDQQCPPRPRQDPNSSVSSNVSSVVVVQSVLLVVQLVVVVVVVDDSVRSNVLCVVQPNNSDD

Secondary structure (DSSP, 8-state):
--EEEEEEBPPPPTTS--EEE-TTT-EEEEEETTEEEEEE-SS-PPTT-EEEEEEEEEE-TTT--EEEEEEEEEE---SSHHHHHHHHHHHSTT--HHHHHHHHHHHGGGGGG-SS-TT-TT--HHHHHHHHHHHHHHHHHHHHHHHHHHHHHTT--HHHHHHHHHHHGGGG--

pLDDT: mean 84.92, std 9.48, range [45.34, 95.62]

Sequence (174 aa):
MPETITVKVLQGKTGTVWKYRKPDSGWSILKTDKGICKGVVEFEPNAGDMLQLEGTWATSNYDGALEFSFKNAILTIPEDPRALLQYAANITKGIGPAIEDVIWIEYGESWREHDDLTGIPGVGESTRWYWQDTLKRLEEQQVQTQTISFLLGKGCTINLATLAWTRWGAKTYG